Protein AF-A0A2B7GYQ2-F1 (afdb_monomer_lite)

Foldseek 3Di:
DPPPPPNVVVLLVVLLVLLVVQLVVCVVVVPPCSPVRSVVSSVVLVVVCVVVVHSVVSVVVSVVVVVVVVVVDVVVPDPPPD

Sequence (82 aa):
MAAIGIGAPVYVATQALFSAYVYREAESHNRRSPLILAITAFVFGIVAAVMTGSVLLMLVVQALAIALYLGLRLQRGPPAEH

Radius of gyration: 14.88 Å; chains: 1; bounding box: 40×19×39 Å

pLDDT: mean 72.16, std 8.83, range [40.0, 84.12]

Structure (mmCIF, N/CA/C/O backbone):
data_AF-A0A2B7GYQ2-F1
#
_entry.id   AF-A0A2B7GYQ2-F1
#
loop_
_atom_site.group_PDB
_atom_site.id
_atom_site.type_symbol
_atom_site.label_atom_id
_atom_site.label_alt_id
_atom_site.label_comp_id
_atom_site.label_asym_id
_atom_site.label_entity_id
_atom_site.label_seq_id
_atom_site.pdbx_PDB_ins_code
_atom_site.Cartn_x
_atom_site.Cartn_y
_atom_site.Cartn_z
_atom_site.occupancy
_atom_site.B_iso_or_equiv
_atom_site.auth_seq_id
_atom_site.auth_comp_id
_atom_site.auth_asym_id
_atom_site.auth_atom_id
_atom_site.pdbx_PDB_model_num
ATOM 1 N N . MET A 1 1 ? 15.964 -7.387 -17.186 1.00 50.75 1 MET A N 1
ATOM 2 C CA . MET A 1 1 ? 15.635 -7.089 -15.773 1.00 50.75 1 MET A CA 1
ATOM 3 C C . MET A 1 1 ? 15.672 -5.579 -15.542 1.00 50.75 1 MET A C 1
ATOM 5 O O . MET A 1 1 ? 16.548 -5.075 -14.858 1.00 50.75 1 MET A O 1
ATOM 9 N N . ALA A 1 2 ? 14.748 -4.843 -16.163 1.00 40.00 2 ALA A N 1
ATOM 10 C CA . ALA A 1 2 ? 14.745 -3.381 -16.168 1.00 40.00 2 ALA A CA 1
ATOM 11 C C . ALA A 1 2 ? 13.339 -2.871 -15.832 1.00 40.00 2 ALA A C 1
ATOM 13 O O . ALA A 1 2 ? 12.586 -2.453 -16.700 1.00 40.00 2 ALA A O 1
ATOM 14 N N . ALA A 1 3 ? 12.975 -2.964 -14.556 1.00 51.41 3 ALA A N 1
ATOM 15 C CA . ALA A 1 3 ? 11.820 -2.255 -14.005 1.00 51.41 3 ALA A CA 1
ATOM 16 C C . ALA A 1 3 ? 12.214 -1.411 -12.778 1.00 51.41 3 ALA A C 1
ATOM 18 O O . ALA A 1 3 ? 11.358 -0.978 -12.018 1.00 51.41 3 ALA A O 1
ATOM 19 N N . ILE A 1 4 ? 13.513 -1.122 -12.615 1.00 49.69 4 ILE A N 1
ATOM 20 C CA . ILE A 1 4 ? 14.049 -0.149 -11.643 1.00 49.69 4 ILE A CA 1
ATOM 21 C C . ILE A 1 4 ? 13.938 1.287 -12.217 1.00 49.69 4 ILE A C 1
ATOM 23 O O . ILE A 1 4 ? 14.767 2.151 -11.965 1.00 49.69 4 ILE A O 1
ATOM 27 N N . GLY A 1 5 ? 12.943 1.532 -13.076 1.00 67.31 5 GLY A N 1
ATOM 28 C CA . GLY A 1 5 ? 12.572 2.866 -13.554 1.00 67.31 5 GLY A CA 1
ATOM 29 C C . GLY A 1 5 ? 11.467 3.469 -12.684 1.00 67.31 5 GLY A C 1
ATOM 30 O O . GLY A 1 5 ? 11.158 2.936 -11.621 1.00 67.31 5 GLY A O 1
ATOM 31 N N . ILE A 1 6 ? 10.812 4.530 -13.173 1.00 60.16 6 ILE A N 1
ATOM 32 C CA . ILE A 1 6 ? 9.719 5.289 -12.515 1.00 60.16 6 ILE A CA 1
ATOM 33 C C . ILE A 1 6 ? 8.645 4.388 -11.855 1.00 60.16 6 ILE A C 1
ATOM 35 O O . ILE A 1 6 ? 8.033 4.777 -10.863 1.00 60.16 6 ILE A O 1
ATOM 39 N N . GLY A 1 7 ? 8.452 3.155 -12.335 1.00 65.06 7 GLY A N 1
ATOM 40 C CA . GLY A 1 7 ? 7.549 2.171 -11.731 1.00 65.06 7 GLY A CA 1
ATOM 41 C C . GLY A 1 7 ? 7.873 1.790 -10.279 1.00 65.06 7 GLY A C 1
ATOM 42 O O . GLY A 1 7 ? 6.947 1.564 -9.507 1.00 65.06 7 GLY A O 1
ATOM 43 N N . ALA A 1 8 ? 9.146 1.769 -9.872 1.00 71.88 8 ALA A N 1
ATOM 44 C CA . ALA A 1 8 ? 9.534 1.454 -8.494 1.00 71.88 8 ALA A CA 1
ATOM 45 C C . ALA A 1 8 ? 9.078 2.527 -7.479 1.00 71.88 8 ALA A C 1
ATOM 47 O O . ALA A 1 8 ? 8.389 2.169 -6.522 1.00 71.88 8 ALA A O 1
ATOM 48 N N . PRO A 1 9 ? 9.366 3.833 -7.664 1.00 78.44 9 PRO A N 1
ATOM 49 C CA . PRO A 1 9 ? 8.853 4.862 -6.760 1.00 78.44 9 PRO A CA 1
ATOM 50 C C . PRO A 1 9 ? 7.324 4.989 -6.805 1.00 78.44 9 PRO A C 1
ATOM 52 O O . PRO A 1 9 ? 6.715 5.196 -5.758 1.00 78.44 9 PRO A O 1
ATOM 55 N N . VAL A 1 10 ? 6.685 4.793 -7.968 1.00 79.12 10 VAL A N 1
ATOM 56 C CA . VAL A 1 10 ? 5.212 4.755 -8.061 1.00 79.12 10 VAL A CA 1
ATOM 57 C C . VAL A 1 10 ? 4.645 3.598 -7.238 1.00 79.12 10 VAL A C 1
ATOM 59 O O . VAL A 1 10 ? 3.719 3.805 -6.458 1.00 79.12 10 VAL A O 1
ATOM 62 N N . TYR A 1 11 ? 5.233 2.403 -7.336 1.00 76.06 11 TYR A N 1
ATOM 63 C CA . TYR A 1 11 ? 4.809 1.247 -6.550 1.00 76.06 11 TYR A CA 1
ATOM 64 C C . TYR A 1 11 ? 4.942 1.486 -5.044 1.00 76.06 11 TYR A C 1
ATOM 66 O O . TYR A 1 11 ? 4.018 1.188 -4.287 1.00 76.06 11 TYR A O 1
ATOM 74 N N . VAL A 1 12 ? 6.066 2.061 -4.611 1.00 80.44 12 VAL A N 1
ATOM 75 C CA . VAL A 1 12 ? 6.297 2.401 -3.201 1.00 80.44 12 VAL A CA 1
ATOM 76 C C . VAL A 1 12 ? 5.272 3.426 -2.714 1.00 80.44 12 VAL A C 1
ATOM 78 O O . VAL A 1 12 ? 4.714 3.251 -1.631 1.00 80.44 12 VAL A O 1
ATOM 81 N N . ALA A 1 13 ? 4.963 4.446 -3.519 1.00 84.12 13 ALA A N 1
ATOM 82 C CA . ALA A 1 13 ? 3.929 5.424 -3.189 1.00 84.12 13 ALA A CA 1
ATOM 83 C C . ALA A 1 13 ? 2.541 4.771 -3.068 1.00 84.12 13 ALA A C 1
ATOM 85 O O . ALA A 1 13 ? 1.819 5.033 -2.106 1.00 84.12 13 ALA A O 1
ATOM 86 N N . THR A 1 14 ? 2.177 3.872 -3.989 1.00 80.12 14 THR A N 1
ATOM 87 C CA . THR A 1 14 ? 0.910 3.131 -3.909 1.00 80.12 14 THR A CA 1
ATOM 88 C C . THR A 1 14 ? 0.862 2.235 -2.670 1.00 80.12 14 THR A C 1
ATOM 90 O O . THR A 1 14 ? -0.122 2.270 -1.935 1.00 80.12 14 THR A O 1
ATOM 93 N N . GLN A 1 15 ? 1.931 1.495 -2.372 1.00 80.00 15 GLN A N 1
ATOM 94 C CA . GLN A 1 15 ? 2.023 0.678 -1.158 1.00 80.00 15 GLN A CA 1
ATOM 95 C C . GLN A 1 15 ? 1.910 1.512 0.122 1.00 80.00 15 GLN A C 1
ATOM 97 O O . GLN A 1 15 ? 1.235 1.102 1.066 1.00 80.00 15 GLN A O 1
ATOM 102 N N . ALA A 1 16 ? 2.513 2.702 0.153 1.00 81.00 16 ALA A N 1
ATOM 103 C CA . ALA A 1 16 ? 2.387 3.616 1.282 1.00 81.00 16 ALA A CA 1
ATOM 104 C C . ALA A 1 16 ? 0.930 4.069 1.489 1.00 81.00 16 ALA A C 1
ATOM 106 O O . ALA A 1 16 ? 0.450 4.078 2.622 1.00 81.00 16 ALA A O 1
ATOM 107 N N . LEU A 1 17 ? 0.196 4.368 0.409 1.00 82.62 17 LEU A N 1
ATOM 108 C CA . LEU A 1 17 ? -1.231 4.709 0.481 1.00 82.62 17 LEU A CA 1
ATOM 109 C C . LEU A 1 17 ? -2.080 3.542 1.002 1.00 82.62 17 LEU A C 1
ATOM 111 O O . LEU A 1 17 ? -2.930 3.745 1.869 1.00 82.62 17 LEU A O 1
ATOM 115 N N . PHE A 1 18 ? -1.827 2.320 0.525 1.00 77.19 18 PHE A N 1
ATOM 116 C CA . PHE A 1 18 ? -2.506 1.121 1.027 1.00 77.19 18 PHE A CA 1
ATOM 117 C C . PHE A 1 18 ? -2.226 0.887 2.513 1.00 77.19 18 PHE A C 1
ATOM 119 O O . PHE A 1 18 ? -3.151 0.626 3.282 1.00 77.19 18 PHE A O 1
ATOM 126 N N . SER A 1 19 ? -0.970 1.025 2.938 1.00 76.88 19 SER A N 1
ATOM 127 C CA . SER A 1 19 ? -0.584 0.893 4.345 1.00 76.88 19 SER A CA 1
ATOM 128 C C . SER A 1 19 ? -1.275 1.947 5.220 1.00 76.88 19 SER A C 1
ATOM 130 O O . SER A 1 19 ? -1.820 1.612 6.272 1.00 76.88 19 SER A O 1
ATOM 132 N N . ALA A 1 20 ? -1.356 3.197 4.753 1.00 78.19 20 ALA A N 1
ATOM 133 C CA . ALA A 1 20 ? -2.066 4.270 5.450 1.00 78.19 20 ALA A CA 1
ATOM 134 C C . ALA A 1 20 ? -3.579 4.006 5.562 1.00 78.19 20 ALA A C 1
ATOM 136 O O . ALA A 1 20 ? -4.183 4.297 6.598 1.00 78.19 20 ALA A O 1
ATOM 137 N N . TYR A 1 21 ? -4.196 3.426 4.528 1.00 78.06 21 TYR A N 1
ATOM 138 C CA . TYR A 1 21 ? -5.599 3.008 4.579 1.00 78.06 21 TYR A CA 1
ATOM 139 C C . TYR A 1 21 ? -5.819 1.899 5.616 1.00 78.06 21 TYR A C 1
ATOM 141 O O . TYR A 1 21 ? -6.703 2.017 6.462 1.00 78.06 21 TYR A O 1
ATOM 149 N N . VAL A 1 22 ? -4.968 0.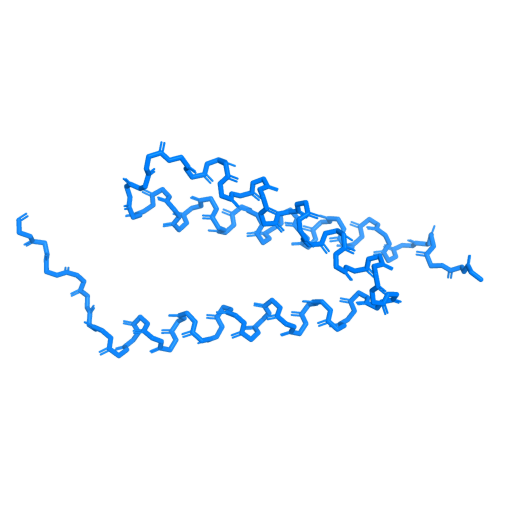866 5.614 1.00 76.06 22 VAL A N 1
ATOM 150 C CA . VAL A 1 22 ? -5.020 -0.227 6.602 1.00 76.06 22 VAL A CA 1
ATOM 151 C C . VAL A 1 22 ? -4.821 0.297 8.024 1.00 76.06 22 VAL A C 1
ATOM 153 O O . VAL A 1 22 ? -5.519 -0.148 8.933 1.00 76.06 22 VAL A O 1
ATOM 156 N N . TYR A 1 23 ? -3.911 1.254 8.221 1.00 76.00 23 TYR A N 1
ATOM 157 C CA . TYR A 1 23 ? -3.708 1.910 9.513 1.00 76.00 23 TYR A CA 1
ATOM 158 C C . TYR A 1 23 ? -4.994 2.587 10.003 1.00 76.00 23 TYR A C 1
ATOM 160 O O . TYR A 1 23 ? -5.452 2.290 11.105 1.00 76.00 23 TYR A O 1
ATOM 168 N N . ARG A 1 24 ? -5.608 3.434 9.164 1.00 75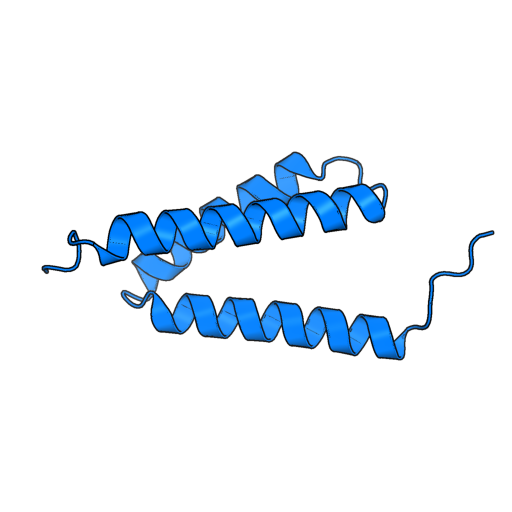.81 24 ARG A N 1
ATOM 169 C CA . ARG A 1 24 ? -6.851 4.147 9.501 1.00 75.81 24 ARG A CA 1
ATOM 170 C C . ARG A 1 24 ? -8.010 3.201 9.791 1.00 75.81 24 ARG A C 1
ATOM 172 O O . ARG A 1 24 ? -8.772 3.442 10.721 1.00 75.81 24 ARG A O 1
ATOM 179 N N . GLU A 1 25 ? -8.133 2.118 9.028 1.00 71.31 25 GLU A N 1
ATOM 180 C CA . GLU A 1 25 ? -9.192 1.132 9.246 1.00 71.31 25 GLU A CA 1
ATOM 181 C C . GLU A 1 25 ? -8.959 0.318 10.527 1.00 71.31 25 GLU A C 1
ATOM 183 O O . GLU A 1 25 ? -9.892 0.003 11.261 1.00 71.31 25 GLU A O 1
ATOM 188 N N . ALA A 1 26 ? -7.708 -0.012 10.846 1.00 71.25 26 ALA A N 1
ATOM 189 C CA . ALA A 1 26 ? -7.389 -0.706 12.088 1.00 71.25 26 ALA A CA 1
ATOM 190 C C . ALA A 1 26 ? -7.558 0.198 13.324 1.00 71.25 26 ALA A C 1
ATOM 192 O O . ALA A 1 26 ? -7.960 -0.294 14.382 1.00 71.25 26 ALA A O 1
ATOM 193 N N . GLU A 1 27 ? -7.278 1.496 13.182 1.00 74.62 27 GLU A N 1
ATOM 194 C CA . GLU A 1 27 ? -7.518 2.524 14.198 1.00 74.62 27 GLU A CA 1
ATOM 195 C C . GLU A 1 27 ? -9.023 2.720 14.437 1.00 74.62 27 GLU A C 1
ATOM 197 O O . GLU A 1 27 ? -9.463 2.690 15.585 1.00 74.62 27 GLU A O 1
ATOM 202 N N . SER A 1 28 ? -9.835 2.786 13.374 1.00 73.75 28 SER A N 1
ATOM 203 C CA . SER A 1 28 ? -11.300 2.898 13.485 1.00 73.75 28 SER A CA 1
ATOM 204 C C . SER A 1 28 ? -11.959 1.679 14.141 1.00 73.75 28 SER A C 1
ATOM 206 O O . SER A 1 28 ? -13.008 1.803 14.765 1.00 73.75 28 SER A O 1
ATOM 208 N N . HIS A 1 29 ? -11.326 0.506 14.059 1.00 66.50 29 HIS A N 1
ATOM 209 C CA . HIS A 1 29 ? -11.785 -0.729 14.704 1.00 66.50 29 HIS A CA 1
ATOM 210 C C . HIS A 1 29 ? -11.201 -0.949 16.112 1.00 66.50 29 HIS A C 1
ATOM 212 O O . HIS A 1 29 ? -11.326 -2.054 16.648 1.00 66.50 29 HIS A O 1
ATOM 218 N N . ASN A 1 30 ? -10.528 0.052 16.700 1.00 64.31 30 ASN A N 1
ATOM 219 C CA . ASN A 1 30 ? -9.886 -0.013 18.020 1.00 64.31 30 ASN A CA 1
ATOM 220 C C . ASN A 1 30 ? -9.001 -1.267 18.209 1.00 64.31 30 ASN A C 1
ATOM 222 O O . ASN A 1 30 ? -8.910 -1.851 19.295 1.00 64.31 30 ASN A O 1
ATOM 226 N N . ARG A 1 31 ? -8.365 -1.747 17.127 1.00 60.69 31 ARG A N 1
ATOM 227 C CA . ARG A 1 31 ? -7.465 -2.902 17.217 1.00 60.69 31 ARG A CA 1
ATOM 228 C C . ARG A 1 31 ? -6.211 -2.479 17.969 1.00 60.69 31 ARG A C 1
ATOM 230 O O . ARG A 1 31 ? -5.634 -1.446 17.674 1.00 60.69 31 ARG A O 1
ATOM 237 N N . ARG A 1 32 ? -5.726 -3.327 18.881 1.00 62.84 32 ARG A N 1
ATOM 238 C CA . ARG A 1 32 ? -4.568 -3.054 19.761 1.00 62.84 32 ARG A CA 1
ATOM 239 C C . ARG A 1 32 ? -3.268 -2.631 19.057 1.00 62.84 32 ARG A C 1
ATOM 241 O O . ARG A 1 32 ? -2.348 -2.186 19.736 1.00 62.84 32 ARG A O 1
ATOM 248 N N . SER A 1 33 ? -3.125 -2.805 17.740 1.00 70.00 33 SER A N 1
ATOM 249 C CA . SER A 1 33 ? -1.886 -2.473 17.020 1.00 70.00 33 SER A CA 1
ATOM 250 C C . SER A 1 33 ? -2.125 -2.170 15.530 1.00 70.00 33 SER A C 1
ATOM 252 O O . SER A 1 33 ? -1.741 -2.968 14.669 1.00 70.00 33 SER A O 1
ATOM 254 N N . PRO A 1 34 ? -2.734 -1.018 15.194 1.00 70.00 34 PRO A N 1
ATOM 255 C CA . PRO A 1 34 ? -2.991 -0.624 13.806 1.00 70.00 34 PRO A CA 1
ATOM 256 C C . PRO A 1 34 ? -1.691 -0.434 13.014 1.00 70.00 34 PRO A C 1
ATOM 258 O O . PRO A 1 34 ? -1.602 -0.792 11.842 1.00 70.00 34 PRO A O 1
ATOM 261 N N . LEU A 1 35 ? -0.641 0.028 13.693 1.00 70.62 35 LEU A N 1
ATOM 262 C CA . LEU A 1 35 ? 0.689 0.226 13.128 1.00 70.62 35 LEU A CA 1
ATOM 263 C C . LEU A 1 35 ? 1.357 -1.096 12.707 1.00 70.62 35 LEU A C 1
ATOM 265 O O . LEU A 1 35 ? 1.935 -1.176 11.627 1.00 70.62 35 LEU A O 1
ATOM 269 N N . ILE A 1 36 ? 1.214 -2.164 13.501 1.00 71.69 36 ILE A N 1
ATOM 270 C CA . ILE A 1 36 ? 1.764 -3.490 13.163 1.00 71.69 36 ILE A CA 1
ATOM 271 C C . ILE A 1 36 ? 1.043 -4.079 11.943 1.00 71.69 36 ILE A C 1
ATOM 273 O O . ILE A 1 36 ? 1.683 -4.662 11.066 1.00 71.69 36 ILE A O 1
ATOM 277 N N . LEU A 1 37 ? -0.276 -3.893 11.842 1.00 73.38 37 LEU A N 1
ATOM 278 C CA . LEU A 1 37 ? -1.056 -4.345 10.683 1.00 73.38 37 LEU A CA 1
ATOM 279 C C . LEU A 1 37 ? -0.663 -3.599 9.402 1.00 73.38 37 LEU A C 1
ATOM 281 O O . LEU A 1 37 ? -0.501 -4.216 8.353 1.00 73.38 37 LEU A O 1
ATOM 285 N N . ALA A 1 38 ? -0.446 -2.288 9.495 1.00 71.69 38 ALA A N 1
ATOM 286 C CA . ALA A 1 38 ? -0.014 -1.475 8.365 1.00 71.69 38 ALA A CA 1
ATOM 287 C C . ALA A 1 38 ? 1.392 -1.867 7.868 1.00 71.69 38 ALA A C 1
ATOM 289 O O . ALA A 1 38 ? 1.599 -2.011 6.659 1.00 71.69 38 ALA A O 1
ATOM 290 N N . ILE A 1 39 ? 2.339 -2.095 8.788 1.00 75.44 39 ILE A N 1
ATOM 291 C CA . ILE A 1 39 ? 3.710 -2.523 8.460 1.00 75.44 39 ILE A CA 1
ATOM 292 C C . ILE A 1 39 ? 3.715 -3.924 7.851 1.00 75.44 39 ILE A C 1
ATOM 294 O O . ILE A 1 39 ? 4.364 -4.151 6.832 1.00 75.44 39 ILE A O 1
ATOM 298 N N . THR A 1 40 ? 2.984 -4.870 8.443 1.00 77.69 40 THR A N 1
ATOM 299 C CA . THR A 1 40 ? 2.927 -6.241 7.917 1.00 77.69 40 THR A CA 1
ATOM 300 C C . THR A 1 40 ? 2.305 -6.271 6.527 1.00 77.69 40 THR A C 1
ATOM 302 O O . THR A 1 40 ? 2.886 -6.890 5.641 1.00 77.69 40 THR A O 1
ATOM 305 N N . ALA A 1 41 ? 1.216 -5.535 6.285 1.00 77.00 41 ALA A N 1
ATOM 306 C CA . ALA A 1 41 ? 0.617 -5.410 4.955 1.00 77.00 41 ALA A CA 1
ATOM 307 C C . ALA A 1 41 ? 1.595 -4.825 3.918 1.00 77.00 41 ALA A C 1
ATOM 309 O O . ALA A 1 41 ? 1.677 -5.334 2.799 1.00 77.00 41 ALA A O 1
ATOM 310 N N . PHE A 1 42 ? 2.373 -3.807 4.300 1.00 75.69 42 PHE A N 1
ATOM 311 C CA . PHE A 1 42 ? 3.381 -3.190 3.434 1.00 75.69 42 PHE A CA 1
ATOM 312 C C . PHE A 1 42 ? 4.513 -4.165 3.073 1.00 75.69 42 PHE A C 1
ATOM 314 O O . PHE A 1 42 ? 4.835 -4.350 1.897 1.00 75.69 42 PHE A O 1
ATOM 321 N N . VAL A 1 43 ? 5.087 -4.842 4.073 1.00 79.31 43 VAL A N 1
ATOM 322 C CA . VAL A 1 43 ? 6.176 -5.813 3.870 1.00 79.31 43 VAL A CA 1
ATOM 323 C C . VAL A 1 43 ? 5.698 -6.999 3.032 1.00 79.31 43 VAL A C 1
ATOM 325 O O . VAL A 1 43 ? 6.366 -7.377 2.069 1.00 79.31 43 VAL A O 1
ATOM 328 N N . PHE A 1 44 ? 4.520 -7.549 3.338 1.00 79.44 44 PHE A N 1
ATOM 329 C CA . PHE A 1 44 ? 3.938 -8.650 2.564 1.00 79.44 44 PHE A CA 1
ATOM 330 C C . PHE A 1 44 ? 3.656 -8.231 1.118 1.00 79.44 44 PHE A C 1
ATOM 332 O O . PHE A 1 44 ? 3.911 -8.992 0.187 1.00 79.44 44 PHE A O 1
ATOM 339 N N . GLY A 1 45 ? 3.204 -6.987 0.937 1.00 73.94 45 GLY A N 1
ATOM 340 C CA . GLY A 1 45 ? 3.073 -6.303 -0.343 1.00 73.94 45 GLY A CA 1
ATOM 341 C C . GLY A 1 45 ? 4.328 -6.387 -1.205 1.00 73.94 45 GLY A C 1
ATOM 342 O O . GLY A 1 45 ? 4.299 -6.875 -2.336 1.00 73.94 45 GLY A O 1
ATOM 343 N N . ILE A 1 46 ? 5.448 -5.921 -0.657 1.00 74.19 46 ILE A N 1
ATOM 344 C CA . ILE A 1 46 ? 6.742 -5.907 -1.346 1.00 74.19 46 ILE A CA 1
ATOM 345 C C . ILE A 1 46 ? 7.210 -7.329 -1.664 1.00 74.19 46 ILE A C 1
ATOM 347 O O . ILE A 1 46 ? 7.570 -7.606 -2.808 1.00 74.19 46 ILE A O 1
ATOM 351 N N . VAL A 1 47 ? 7.164 -8.238 -0.686 1.00 79.12 47 VAL A N 1
ATOM 352 C CA . VAL A 1 47 ? 7.613 -9.628 -0.863 1.00 79.12 47 VAL A CA 1
ATOM 353 C C . VAL A 1 47 ? 6.809 -10.332 -1.956 1.00 79.12 47 VAL A C 1
ATOM 355 O O . VAL A 1 47 ? 7.393 -10.969 -2.832 1.00 79.12 47 VAL A O 1
ATOM 358 N N . ALA A 1 48 ? 5.484 -10.181 -1.960 1.00 74.06 48 ALA A N 1
ATOM 359 C CA . ALA A 1 48 ? 4.623 -10.799 -2.962 1.00 74.06 48 ALA A CA 1
ATOM 360 C C . ALA A 1 48 ? 4.877 -10.252 -4.375 1.00 74.06 48 ALA A C 1
ATOM 362 O O . ALA A 1 48 ? 4.937 -11.032 -5.326 1.00 74.06 48 ALA A O 1
ATOM 363 N N . ALA A 1 49 ? 5.087 -8.940 -4.526 1.00 73.38 49 ALA A N 1
ATOM 364 C CA . ALA A 1 49 ? 5.435 -8.344 -5.818 1.00 73.38 49 ALA A CA 1
ATOM 365 C C . ALA A 1 49 ? 6.797 -8.832 -6.341 1.00 73.38 49 ALA A C 1
ATOM 367 O O . ALA A 1 49 ? 6.939 -9.079 -7.538 1.00 73.38 49 ALA A O 1
ATOM 368 N N . VAL A 1 50 ? 7.780 -9.026 -5.453 1.00 76.44 50 VAL A N 1
ATOM 369 C CA . VAL A 1 50 ? 9.084 -9.609 -5.812 1.00 76.44 50 VAL A CA 1
ATOM 370 C C . VAL A 1 50 ? 8.936 -11.077 -6.218 1.00 76.44 50 VAL A C 1
ATOM 372 O O . VAL A 1 50 ? 9.475 -11.473 -7.248 1.00 76.44 50 VAL A O 1
ATOM 375 N N . MET A 1 51 ? 8.173 -11.873 -5.460 1.00 7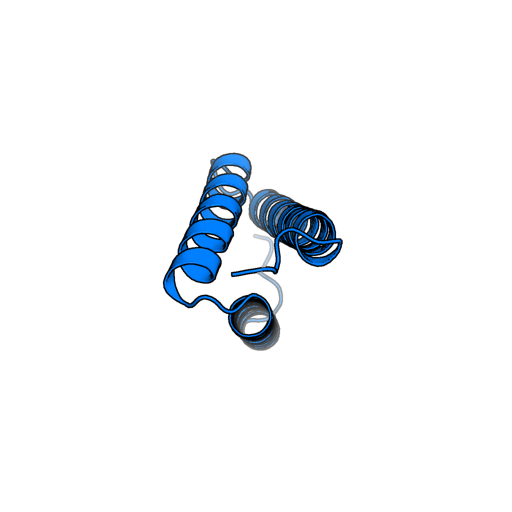4.69 51 MET A N 1
ATOM 376 C CA . MET A 1 51 ? 7.947 -13.298 -5.748 1.00 74.69 51 MET A CA 1
ATOM 377 C C . MET A 1 51 ? 7.203 -13.524 -7.069 1.00 74.69 51 MET A C 1
ATOM 379 O O . MET A 1 51 ? 7.524 -14.445 -7.812 1.00 74.69 51 MET A O 1
ATOM 383 N N . THR A 1 52 ? 6.205 -12.690 -7.365 1.00 74.94 52 THR A N 1
ATOM 384 C CA . THR A 1 52 ? 5.390 -12.804 -8.588 1.00 74.94 52 THR A CA 1
ATOM 385 C C . THR A 1 52 ? 6.021 -12.112 -9.792 1.00 74.94 52 THR A C 1
ATOM 387 O O . THR A 1 52 ? 5.573 -12.318 -10.919 1.00 74.94 52 THR A O 1
ATOM 390 N N . GLY A 1 53 ? 7.031 -11.264 -9.575 1.00 77.12 53 GLY A N 1
ATOM 391 C CA . GLY A 1 53 ? 7.649 -10.447 -10.619 1.00 77.12 53 GLY A CA 1
ATOM 392 C C . GLY A 1 53 ? 6.686 -9.454 -11.283 1.00 77.12 53 GLY A C 1
ATOM 393 O O . GLY A 1 53 ? 7.024 -8.894 -12.326 1.00 77.12 53 GLY A O 1
ATOM 394 N N . SER A 1 54 ? 5.490 -9.238 -10.719 1.00 73.94 54 SER A N 1
ATOM 395 C CA . SER A 1 54 ? 4.426 -8.440 -11.331 1.00 73.94 54 SER A CA 1
ATOM 396 C C . SER A 1 54 ? 3.738 -7.529 -10.318 1.00 73.94 54 SER A C 1
ATOM 398 O O . SER A 1 54 ? 2.943 -7.953 -9.480 1.00 73.94 54 SER A O 1
ATOM 400 N N . VAL A 1 55 ? 4.005 -6.230 -10.455 1.00 71.69 55 VAL A N 1
ATOM 401 C CA . VAL A 1 55 ? 3.379 -5.174 -9.647 1.00 71.69 55 VAL A CA 1
ATOM 402 C C . VAL A 1 55 ? 1.875 -5.072 -9.917 1.00 71.69 55 VAL A C 1
ATOM 404 O O . VAL A 1 55 ? 1.090 -4.928 -8.983 1.00 71.69 55 VAL A O 1
ATOM 407 N N . LEU A 1 56 ? 1.461 -5.183 -11.185 1.00 72.44 56 LEU A N 1
ATOM 408 C CA . LEU A 1 56 ? 0.049 -5.101 -11.575 1.00 72.44 56 LEU A CA 1
ATOM 409 C C . LEU A 1 56 ? -0.778 -6.214 -10.935 1.00 72.44 56 LEU A C 1
ATOM 411 O O . LEU A 1 56 ? -1.869 -5.955 -10.435 1.00 72.44 56 LEU A O 1
ATOM 415 N N . LEU A 1 57 ? -0.240 -7.435 -10.903 1.00 73.62 57 LEU A N 1
ATOM 416 C CA . LEU A 1 57 ? -0.913 -8.565 -10.272 1.00 73.62 57 LEU A CA 1
ATOM 417 C C . LEU A 1 57 ? -1.113 -8.314 -8.773 1.00 73.62 57 LEU A C 1
ATOM 419 O O . LEU A 1 57 ? -2.201 -8.557 -8.255 1.00 73.62 57 LEU A O 1
ATOM 423 N N . MET A 1 58 ? -0.112 -7.745 -8.096 1.00 76.62 58 MET A N 1
ATOM 424 C CA . MET A 1 58 ? -0.235 -7.411 -6.678 1.00 76.62 58 MET A CA 1
ATOM 425 C C . MET A 1 58 ? -1.295 -6.332 -6.419 1.00 76.62 58 MET A C 1
ATOM 427 O O . MET A 1 58 ? -2.104 -6.475 -5.503 1.00 76.62 58 MET A O 1
ATOM 431 N N . LEU A 1 59 ? -1.351 -5.288 -7.253 1.00 74.38 59 LEU A N 1
ATOM 432 C CA . LEU A 1 59 ? -2.375 -4.243 -7.145 1.00 74.38 59 LEU A CA 1
ATOM 433 C C . LEU A 1 59 ? -3.789 -4.793 -7.360 1.00 74.38 59 LEU A C 1
ATOM 435 O O . LEU A 1 59 ? -4.704 -4.418 -6.631 1.00 74.38 59 LEU A O 1
ATOM 439 N N . VAL A 1 60 ? -3.970 -5.712 -8.314 1.00 78.69 60 VAL A N 1
ATOM 440 C CA . VAL A 1 60 ? -5.263 -6.375 -8.554 1.00 78.69 60 VAL A CA 1
ATOM 441 C C . VAL A 1 60 ? -5.683 -7.210 -7.344 1.00 78.69 60 VAL A C 1
ATOM 443 O O . VAL A 1 60 ? -6.834 -7.127 -6.917 1.00 78.69 60 VAL A O 1
ATOM 446 N N . VAL A 1 61 ? -4.760 -7.970 -6.747 1.00 80.38 61 VAL A N 1
ATOM 447 C CA . VAL A 1 61 ? -5.038 -8.757 -5.533 1.00 80.38 61 VAL A CA 1
ATOM 448 C C . VAL A 1 61 ? -5.413 -7.848 -4.360 1.00 80.38 61 VAL A C 1
ATOM 450 O O . VAL A 1 61 ? -6.380 -8.127 -3.652 1.00 80.38 61 VAL A O 1
ATOM 453 N N . GLN A 1 62 ? -4.701 -6.735 -4.172 1.00 78.12 62 GLN A N 1
ATOM 454 C CA . GLN A 1 62 ? -5.028 -5.759 -3.133 1.00 78.12 62 GLN A CA 1
ATOM 455 C C . GLN A 1 62 ? -6.393 -5.097 -3.366 1.00 78.12 62 GLN A C 1
ATOM 457 O O . GLN A 1 62 ? -7.182 -4.975 -2.428 1.00 78.12 62 GLN A O 1
ATOM 462 N N . ALA A 1 63 ? -6.706 -4.719 -4.608 1.00 78.38 63 ALA A N 1
ATOM 463 C CA . ALA A 1 63 ? -8.006 -4.163 -4.970 1.00 78.38 63 ALA A CA 1
ATOM 464 C C . ALA A 1 63 ? -9.143 -5.166 -4.718 1.00 78.38 63 ALA A C 1
ATOM 466 O O . ALA A 1 63 ? -10.170 -4.793 -4.153 1.00 78.38 63 ALA A O 1
ATOM 467 N N . LEU A 1 64 ? -8.943 -6.445 -5.057 1.00 82.56 64 LEU A N 1
ATOM 468 C CA . LEU A 1 64 ? -9.891 -7.522 -4.758 1.00 82.56 64 LEU A CA 1
ATOM 469 C C . LEU A 1 64 ? -10.091 -7.706 -3.253 1.00 82.56 64 LEU A C 1
ATOM 471 O O . LEU A 1 64 ? -11.228 -7.828 -2.803 1.00 82.56 64 LEU A O 1
ATOM 475 N N . ALA A 1 65 ? -9.014 -7.688 -2.466 1.00 79.69 65 ALA A N 1
ATOM 476 C CA . ALA A 1 65 ? -9.101 -7.799 -1.013 1.00 79.69 65 ALA A CA 1
ATOM 477 C C . ALA A 1 65 ? -9.910 -6.641 -0.401 1.00 79.69 65 ALA A C 1
ATOM 479 O O . ALA A 1 65 ? -10.770 -6.881 0.447 1.00 79.69 65 ALA A O 1
ATOM 480 N N . ILE A 1 66 ? -9.693 -5.404 -0.868 1.00 78.88 66 ILE A N 1
ATOM 481 C CA . ILE A 1 66 ? -10.481 -4.238 -0.440 1.00 78.88 66 ILE A CA 1
ATOM 482 C C . ILE A 1 66 ? -11.940 -4.364 -0.886 1.00 78.88 66 ILE A C 1
ATOM 484 O O . ILE A 1 66 ? -12.838 -4.128 -0.081 1.00 78.88 66 ILE A O 1
ATOM 488 N N . ALA A 1 67 ? -12.198 -4.755 -2.135 1.00 79.62 67 ALA A N 1
ATOM 489 C CA . ALA A 1 67 ? -13.556 -4.920 -2.649 1.00 79.62 67 ALA A CA 1
ATOM 490 C C . ALA A 1 67 ? -14.336 -5.985 -1.863 1.00 79.62 67 ALA A C 1
ATOM 492 O O . ALA A 1 67 ? -15.491 -5.763 -1.503 1.00 79.62 67 ALA A O 1
ATOM 493 N N . LEU A 1 68 ? -13.693 -7.109 -1.532 1.00 82.19 68 LEU A N 1
ATOM 494 C CA . LEU A 1 68 ? -14.265 -8.148 -0.676 1.00 82.19 68 LEU A CA 1
ATOM 495 C C . LEU A 1 68 ? -14.521 -7.635 0.739 1.00 82.19 68 LEU A C 1
ATOM 497 O O . LEU A 1 68 ? -15.591 -7.883 1.289 1.00 82.19 68 LEU A O 1
ATOM 501 N N . TYR A 1 69 ? -13.572 -6.901 1.322 1.00 75.19 69 TYR A N 1
ATOM 502 C CA . TYR A 1 69 ? -13.742 -6.304 2.644 1.00 75.19 69 TYR A CA 1
ATOM 503 C C . TYR A 1 69 ? -14.926 -5.328 2.679 1.00 75.19 69 TYR A C 1
ATOM 505 O O . TYR A 1 69 ? -15.789 -5.443 3.548 1.00 75.19 69 TYR A O 1
ATOM 513 N N . LEU A 1 70 ? -15.014 -4.418 1.706 1.00 77.50 70 LEU A N 1
ATOM 514 C CA . LEU A 1 70 ? -16.121 -3.469 1.576 1.00 77.50 70 LEU A CA 1
ATOM 515 C C . LEU A 1 70 ? -17.452 -4.184 1.330 1.00 77.50 70 LEU A C 1
ATOM 517 O O . LEU A 1 70 ? -18.442 -3.851 1.977 1.00 77.50 70 LEU A O 1
ATOM 521 N N . GLY A 1 71 ? -17.480 -5.194 0.459 1.00 78.62 71 GLY A N 1
ATOM 522 C CA . GLY A 1 71 ? -18.671 -6.008 0.213 1.00 78.62 71 GLY A CA 1
ATOM 523 C C . GLY A 1 71 ? -19.156 -6.729 1.473 1.00 78.62 71 GLY A C 1
ATOM 524 O O . GLY A 1 71 ? -20.340 -6.675 1.802 1.00 78.62 71 GLY A O 1
ATOM 525 N N . LEU A 1 72 ? -18.239 -7.330 2.236 1.00 77.94 72 LEU A N 1
ATOM 526 C CA . LEU A 1 72 ? -18.542 -7.960 3.525 1.00 77.94 72 LEU A CA 1
ATOM 527 C C . LEU A 1 72 ? -19.009 -6.942 4.574 1.00 77.94 72 LEU A C 1
ATOM 529 O O . LEU A 1 72 ? -19.895 -7.251 5.371 1.00 77.94 72 LEU A O 1
ATOM 533 N N . ARG A 1 73 ? -18.440 -5.731 4.584 1.00 68.50 73 ARG A N 1
ATOM 534 C CA . ARG A 1 73 ? -18.850 -4.642 5.485 1.00 68.50 73 ARG A CA 1
ATOM 535 C C . ARG A 1 73 ? -20.267 -4.161 5.170 1.00 68.50 73 ARG A C 1
ATOM 537 O O . ARG A 1 73 ? -21.055 -3.975 6.089 1.00 68.50 73 ARG A O 1
ATOM 544 N N . LEU A 1 74 ? -20.608 -4.021 3.888 1.00 71.31 74 LEU A N 1
ATOM 545 C CA . LEU A 1 74 ? -21.962 -3.672 3.446 1.00 71.31 74 LEU A CA 1
ATOM 546 C C . LEU A 1 74 ? -22.984 -4.756 3.820 1.00 71.31 74 LEU A C 1
ATOM 548 O O . LEU A 1 74 ? -24.104 -4.427 4.195 1.00 71.31 74 LEU A O 1
ATOM 552 N N . GLN A 1 75 ? -22.595 -6.034 3.775 1.00 72.62 75 GLN A N 1
ATOM 553 C CA . GLN A 1 75 ? -23.463 -7.145 4.182 1.00 72.62 75 GLN A CA 1
ATOM 554 C C . GLN A 1 75 ? -23.645 -7.273 5.700 1.00 72.62 75 GLN A C 1
ATOM 556 O O . GLN A 1 75 ? -24.680 -7.767 6.140 1.00 72.62 75 GLN A O 1
ATOM 561 N N . ARG A 1 76 ? -22.664 -6.858 6.511 1.00 62.00 76 ARG A N 1
ATOM 562 C CA . ARG A 1 76 ? -22.733 -6.985 7.979 1.00 62.00 76 ARG A CA 1
ATOM 563 C C . ARG A 1 76 ? -23.554 -5.899 8.678 1.00 62.00 76 ARG A C 1
ATOM 565 O O . ARG A 1 76 ? -23.839 -6.067 9.858 1.00 62.00 76 ARG A O 1
ATOM 572 N N . GLY A 1 77 ? -23.965 -4.839 7.975 1.00 58.59 77 GLY A N 1
ATOM 573 C CA . GLY A 1 77 ? -24.597 -3.673 8.600 1.00 58.59 77 GLY A CA 1
ATOM 574 C C . GLY A 1 77 ? -23.629 -2.920 9.531 1.00 58.59 77 GLY A C 1
ATOM 575 O O . GLY A 1 77 ? -22.587 -3.460 9.912 1.00 58.59 77 GLY A O 1
ATOM 576 N N . PRO A 1 78 ? -23.902 -1.646 9.865 1.00 58.16 78 PRO A N 1
ATOM 577 C CA . PRO A 1 78 ? -23.051 -0.898 10.786 1.00 58.16 78 PRO A CA 1
ATOM 578 C C . PRO A 1 78 ? -22.943 -1.651 12.125 1.00 58.16 78 PRO A C 1
ATOM 580 O O . PRO A 1 78 ? -23.949 -2.199 12.583 1.00 58.16 78 PRO A O 1
ATOM 583 N N . PRO A 1 79 ? -21.748 -1.720 12.745 1.00 58.81 79 PRO A N 1
ATOM 584 C CA . PRO A 1 79 ? -21.604 -2.333 14.056 1.00 58.81 79 PRO A CA 1
ATOM 585 C C . PRO A 1 79 ? -22.541 -1.611 15.024 1.00 58.81 79 PRO A C 1
ATOM 587 O O . PRO A 1 79 ? -22.505 -0.386 15.114 1.00 58.81 79 PRO A O 1
ATOM 590 N N . ALA A 1 80 ? -23.408 -2.371 15.693 1.00 58.09 80 ALA A N 1
ATOM 591 C CA . ALA A 1 80 ? -24.236 -1.849 16.764 1.00 58.09 80 ALA A CA 1
ATOM 592 C C . ALA A 1 80 ? -23.302 -1.283 17.839 1.00 58.09 80 ALA A C 1
ATOM 594 O O . ALA A 1 80 ? -22.594 -2.034 18.511 1.00 58.09 80 ALA A O 1
ATOM 595 N N . GLU A 1 81 ? -23.250 0.044 17.932 1.00 59.78 81 GLU A N 1
ATOM 596 C CA . GLU A 1 81 ? -22.660 0.748 19.061 1.00 59.78 81 GLU A CA 1
ATOM 597 C C . GLU A 1 81 ? -23.503 0.381 20.291 1.00 59.78 81 GLU A C 1
ATOM 599 O O . GLU A 1 81 ? -24.655 0.802 20.413 1.00 59.78 81 GLU A O 1
ATOM 604 N N . HIS A 1 82 ? -22.961 -0.494 21.140 1.00 47.59 82 HIS A N 1
ATOM 605 C CA . HIS A 1 82 ? -23.491 -0.829 22.460 1.00 47.59 82 HIS A CA 1
ATOM 606 C C . HIS A 1 82 ? -22.601 -0.214 23.532 1.00 47.59 82 HIS A C 1
ATOM 608 O O . HIS A 1 82 ? -21.361 -0.350 23.405 1.00 47.59 82 HIS A O 1
#

Secondary structure (DSSP, 8-state):
----STHHHHHHHHHHHHHHHHHHHHHHTT-S-HHHHHHHHHHHHHHHHHHHS-HHHHHHHHHHHHHHHHHHHHHH-S----

=== Feature glossary ===
Annotated list of the representations used here:

Nearest PDB structures. The Foldseek neighbor list gives the closest experimentally determined structures in the PDB, ranked by structural alignment. TM-score near 1 means near-identical fold; near 0.3 means only rough topology match. This is how one finds what a novel AlphaFold prediction most resembles in the solved-structure universe.

Foldseek 3Di. Foldseek's 3Di representation compresses backbone geometry into a per-residue letter drawn from a learned twenty-state alphabet. It captures the tertiary interaction pattern around each residue — which residues are packed against it in space, regardless of where they are in sequence.

Radius of gyration, Cα contacts, bounding box. Radius of gyration (Rg) is the root-mean-square distance of Cα atoms from their centroid — a single number for overall size and compactness. A globular domain of N residues has Rg ≈ 2.2·N^0.38 Å; an extended or disordered chain has a much larger Rg. The Cα contact count is the number of residue pairs whose Cα atoms are within 8 Å and are more than four positions apart in sequence — a standard proxy for tertiary packing density. The bounding box is the smallest axis-aligned box enclosing all Cα atoms.

InterPro / GO / CATH / organism. The annotation block draws on four external resources. InterPro: which protein families and domains the sequence belongs to. GO: standardized terms for what the protein does, what process it participates in, and where in the cell it acts. CATH: which structural fold it has in the CATH hierarchy. Organism: the species of origin.

mmCIF coordinates. The mmCIF block holds the 3D Cartesian coordinates of each backbone atom (N, Cα, C, O) in ångs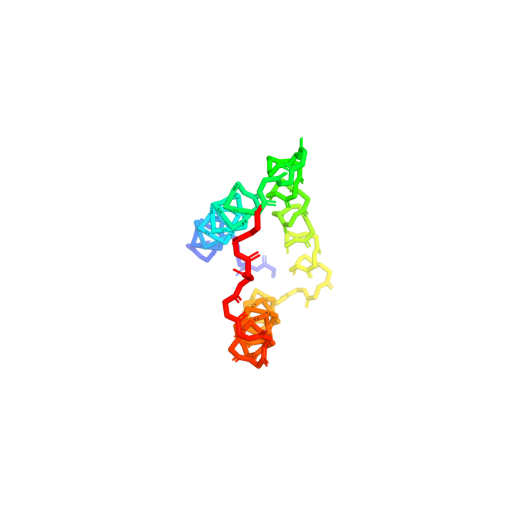tröms. mmCIF is the PDB's canonical archive format — a tagged-loop text representation of the atomic model.

pLDDT. pLDDT is the predicted lDDT-Cα score: AlphaFold's confidence that the local environment of each residue (all inter-atomic distances within 15 Å) is correctly placed. It is a per-residue number between 0 and 100, with higher meaning more reliable.

Backbone torsions (φ/ψ). φ (phi) and ψ (psi) are the two rotatable backbone dihedrals per residue: φ is the C(i-1)–N–Cα–C torsion, ψ is the N–Cα–C–N(i+1) torsion, both in degrees on (−180°, 180°]. α-helical residues cluster near (−60°, −45°); β-strand residues near (−120°, +130°). A Ramachandran plot is simply a scatter of (φ, ψ) for every residue.

B-factor. For experimental (PDB) structures, the B-factor (temperature factor) quantifies the positional spread of each atom in the crystal — a combination of thermal vibration and static disorder — in units of Å². High B-factors mark flexible loops or poorly resolved regions; low B-factors mark the rigid, well-ordered core.

Secondary structure (3-state, P-SEA). SS3 is a coarse helix/strand/coil call (letters a/b/c) made by the P-SEA algorithm from inter-Cα distances and dihedrals. It is less detailed than DSSP but needs only Cα positions.

Predicted aligned error. Predicted aligned error is AlphaFold's pairwise confidence. Unlike pLDDT (per-residue), PAE is per-residue-pair and captures whether two parts of the structure are correctly placed relative to each other. Units are ångströms of expected positional error.

Solvent-accessible surface area. Solvent-accessible surface area (SASA) is the area in Å² traced out by the centre of a 1.4 Å probe sphere (a water molecule) rolled over the protein's van der Waals surface (Shrake–Rupley / Lee–Richards construction). Buried residues have near-zero SASA; fully exposed residues can exceed 200 Å². The total SASA scales roughly with the number of surface residues.

Secondary structure (8-state, DSSP). The SS8 string is DSSP's per-residue secondary-structu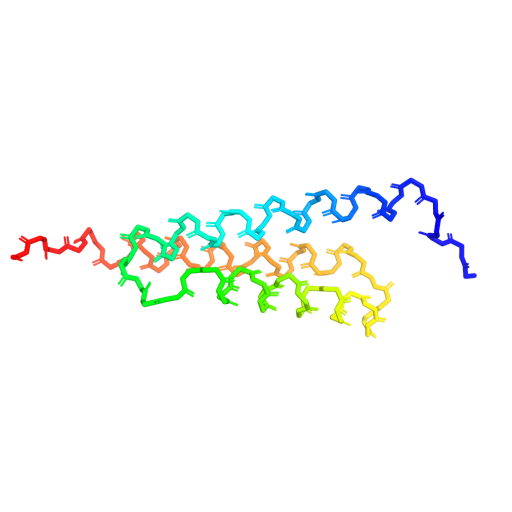re call. α-helix (H) means an i→i+4 H-bond ladder; β-strand (E) means the residue participates in a β-sheet; 3₁₀ (G) and π (I) are tighter and wider helices; T/S are turns/bends; '-' is loop.

Rendered structure images. Structure images are PyMOL renders from six orthogonal camera directions. Cartoon representation draws helices as coils and strands as arrows; sticks shows the backbone as bonds; surface shows the solvent-excluded envelope. Rainbow coloring maps s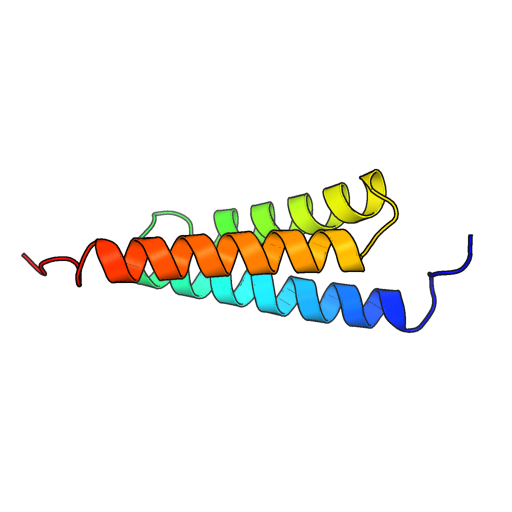equence position to hue (blue→red, N→C); chain coloring assigns a distinct color per polypeptide.

Sequence. The amino-acid sequence is the protein's primary structure: the linear order of residues from the N-terminus to the C-terminus, written in one-letter code. Everything else here — the 3D coordinates, the secondary structure, the domain annotations — is ultimately a consequence of this string.

Contact-map, Ramachandran, and PAE plots. Three diagnostic plots accompany the record. The Cα contact map visualizes the tertiary structure as a 2D adjacency matrix (8 Å cutoff, sequence-local contacts suppressed). The Ramachandran plot shows the distribution of backbone (φ, ψ) torsions, with points in the α and β basins reflecting secondary structure content. The PAE plot shows AlphaFold's inter-residue confidence as a color matrix.